Protein AF-A0A9X0H126-F1 (afdb_monomer)

Solvent-accessible surface area (backbone atoms only — not comparable to full-atom values): 8960 Å² total; per-residue (Å²): 109,76,88,45,23,25,67,68,10,34,15,22,90,50,96,76,46,83,38,75,34,50,39,89,61,21,57,80,23,49,16,19,22,57,44,30,90,48,35,43,34,59,52,50,42,47,28,88,45,62,67,71,58,38,44,61,82,56,64,38,78,82,46,25,33,40,36,25,35,80,85,74,32,31,21,33,39,31,36,40,34,73,69,41,53,63,45,94,88,38,63,63,65,65,46,53,51,51,50,44,46,49,53,40,49,31,65,61,48,66,26,48,78,86,53,78,55,54,82,45,42,75,31,76,79,20,86,80,42,46,59,49,76,74,51,85,70,66,42,50,71,69,59,60,42,72,63,47,77,58,94,66,72,78,77,87,84,74,86,132

Sequence (160 aa):
LLLEAPYLARCSDDKTATRVRPREYALRYPYMQVNRPGMVSWLVFDLDHANALAWDDAGLPAPNLMVRNRKSGHSQLFYAVPSVCTTENARAKPIQYMKAIYAAFAARLDADVDYHGGPVAKTPGHPWWETTEFHSHVYELGELASAVELTVKPWATGPK

Radius of gyration: 15.78 Å; Cα contacts (8 Å, |Δi|>4): 311; chains: 1; bounding box: 52×30×36 Å

InterPro domains:
  IPR004322 Plasmid replicase, bacterial [PF03090] (18-146)

Mean predicted aligned error: 5.28 Å

Secondary structure (DSSP, 8-state):
-TTTS-SEEEEESSTT--EEEEHHHHTTSSEE--S-TTEEEEEEEEE-SS-TTHHHHTTPPPPSEEEEETTT--EEEEEEEEEEE-STTS-HHHHHHHHHHHHHHHHHHT--SS-SS-S-EE-TT-TTEEEEE-------HHHHHHTS--SSPP------

Organism: NCBI:txid264455

Foldseek 3Di:
DLVFAAQFKQADLDQPSPDTHGSVVRLQHQKIARHDVQKDFKLKFKAQALCQVLCVVLVAPAAQKWKAQPPRNIIMGIAGADIAGRDPPGDPQSVVLLVQLSVQVCVSSVTDPVPPVGSIDGRAPHPSIDMDGDDDDHDYSVRSPVSGDGPDDNPDDDDD

pLDDT: mean 89.41, std 11.16, range [39.84, 97.88]

Structure (mmCIF, N/CA/C/O backbone):
data_AF-A0A9X0H126-F1
#
_entry.id   AF-A0A9X0H126-F1
#
loop_
_atom_site.group_PDB
_atom_site.id
_atom_site.type_symbol
_atom_site.label_atom_id
_atom_site.label_alt_id
_atom_site.label_comp_id
_atom_site.label_asym_id
_atom_site.label_entity_id
_atom_site.label_seq_id
_atom_site.pdbx_PDB_ins_code
_atom_site.Cartn_x
_atom_site.Cartn_y
_atom_site.Cartn_z
_atom_site.occupancy
_atom_site.B_iso_or_equiv
_atom_site.auth_seq_id
_atom_site.auth_comp_id
_atom_site.auth_asym_id
_atom_site.auth_atom_id
_atom_site.pdbx_PDB_model_num
ATOM 1 N N . LEU A 1 1 ? -1.345 9.567 -2.962 1.00 77.38 1 LEU A N 1
ATOM 2 C CA . LEU A 1 1 ? -0.125 9.103 -2.255 1.00 77.38 1 LEU A CA 1
ATOM 3 C C . LEU A 1 1 ? 0.513 10.181 -1.365 1.00 77.38 1 LEU A C 1
ATOM 5 O O . LEU A 1 1 ? 0.493 10.023 -0.155 1.00 77.38 1 LEU A O 1
ATOM 9 N N . LEU A 1 2 ? 1.061 11.273 -1.921 1.00 80.81 2 LEU A N 1
ATOM 10 C CA . LEU A 1 2 ? 1.902 12.238 -1.179 1.00 80.81 2 LEU A CA 1
ATOM 11 C C . LEU A 1 2 ? 1.262 12.890 0.056 1.00 80.81 2 LEU A C 1
ATOM 13 O O . LEU A 1 2 ? 1.958 13.166 1.031 1.00 80.81 2 LEU A O 1
ATOM 17 N N . LEU A 1 3 ? -0.048 13.139 0.020 1.00 84.50 3 LEU A N 1
ATOM 18 C CA . LEU A 1 3 ? -0.777 13.731 1.148 1.00 84.50 3 LEU A CA 1
ATOM 19 C C . LEU A 1 3 ? -0.785 12.820 2.385 1.00 84.50 3 LEU A C 1
ATOM 21 O O . LEU A 1 3 ? -0.793 13.315 3.509 1.00 84.50 3 LEU A O 1
ATOM 25 N N . GLU A 1 4 ? -0.717 11.508 2.163 1.00 90.12 4 GLU A N 1
ATOM 26 C CA . GLU A 1 4 ? -0.780 10.479 3.202 1.00 90.12 4 GLU A CA 1
ATOM 27 C C . GLU A 1 4 ? 0.597 9.983 3.650 1.00 90.12 4 GLU A C 1
ATOM 29 O O . GLU A 1 4 ? 0.711 9.343 4.696 1.00 90.12 4 GLU A O 1
ATOM 34 N N . ALA A 1 5 ? 1.649 10.318 2.899 1.00 90.25 5 ALA A N 1
ATOM 35 C CA . ALA A 1 5 ? 3.022 10.077 3.311 1.00 90.25 5 ALA A CA 1
ATOM 36 C C . ALA A 1 5 ? 3.435 11.068 4.422 1.00 90.25 5 ALA A C 1
ATOM 38 O O . ALA A 1 5 ? 3.008 12.231 4.410 1.00 90.25 5 ALA A O 1
ATOM 39 N N . PRO A 1 6 ? 4.291 10.658 5.377 1.00 90.94 6 PRO A N 1
ATOM 40 C CA . PRO A 1 6 ? 4.819 11.564 6.395 1.00 90.94 6 PRO A CA 1
ATOM 41 C C . PRO A 1 6 ? 5.565 12.742 5.762 1.00 90.94 6 PRO A C 1
ATOM 43 O O . PRO A 1 6 ? 6.227 12.564 4.745 1.00 90.94 6 PRO A O 1
ATOM 46 N N . TYR A 1 7 ? 5.545 13.924 6.394 1.00 92.19 7 TYR A N 1
ATOM 47 C CA . TYR A 1 7 ? 6.363 15.055 5.929 1.00 92.19 7 TYR A CA 1
ATOM 48 C C . TYR A 1 7 ? 7.844 14.668 5.837 1.00 92.19 7 TYR A C 1
ATOM 50 O O . TYR A 1 7 ? 8.463 14.900 4.807 1.00 92.19 7 TYR A O 1
ATOM 58 N N . LEU A 1 8 ? 8.373 14.002 6.872 1.00 93.50 8 LEU A N 1
ATOM 59 C CA . LEU A 1 8 ? 9.671 13.326 6.861 1.00 93.50 8 LEU A CA 1
ATOM 60 C C . LEU A 1 8 ? 9.456 11.815 6.717 1.00 93.50 8 LEU A C 1
ATOM 62 O O . LEU A 1 8 ? 9.259 11.111 7.707 1.00 93.50 8 LEU A O 1
ATOM 66 N N . ALA A 1 9 ? 9.459 11.327 5.480 1.00 92.94 9 ALA A N 1
ATOM 67 C CA . ALA A 1 9 ? 9.230 9.925 5.163 1.00 92.94 9 ALA A CA 1
ATOM 68 C C . ALA A 1 9 ? 10.529 9.116 5.253 1.00 92.94 9 ALA A C 1
ATOM 70 O O . ALA A 1 9 ? 11.603 9.580 4.850 1.00 92.94 9 ALA A O 1
ATOM 71 N N . ARG A 1 10 ? 10.425 7.878 5.749 1.00 93.50 10 ARG A N 1
ATOM 72 C CA . ARG A 1 10 ? 11.495 6.892 5.572 1.00 93.50 10 ARG A CA 1
ATOM 73 C C . ARG A 1 10 ? 11.592 6.491 4.102 1.00 93.50 10 ARG A C 1
ATOM 75 O O . ARG A 1 10 ? 10.570 6.387 3.428 1.00 93.50 10 ARG A O 1
ATOM 82 N N . CYS A 1 11 ? 12.800 6.264 3.608 1.00 93.50 11 CYS A N 1
ATOM 83 C CA . CYS A 1 11 ? 13.058 5.847 2.234 1.00 93.50 11 CYS A CA 1
ATOM 84 C C . CYS A 1 11 ? 14.406 5.130 2.100 1.00 93.50 11 CYS A C 1
ATOM 86 O O . CYS A 1 11 ? 15.298 5.316 2.932 1.00 93.50 11 CYS A O 1
ATOM 88 N N . SER A 1 12 ? 14.572 4.337 1.047 1.00 92.44 12 SER A N 1
ATOM 89 C CA . SER A 1 12 ? 15.806 3.591 0.782 1.00 92.44 12 SER A CA 1
ATOM 90 C C . SER A 1 12 ? 15.866 3.057 -0.649 1.00 92.44 12 SER A C 1
ATOM 92 O O . SER A 1 12 ? 14.848 2.941 -1.331 1.00 92.44 12 SER A O 1
ATOM 94 N N . ASP A 1 13 ? 17.080 2.722 -1.090 1.00 90.50 13 ASP A N 1
ATOM 95 C CA . ASP A 1 13 ? 17.333 2.050 -2.373 1.00 90.50 13 ASP A CA 1
ATOM 96 C C . ASP A 1 13 ? 16.931 0.558 -2.346 1.00 90.50 13 ASP A C 1
ATOM 98 O O . ASP A 1 13 ? 16.738 -0.070 -3.384 1.00 90.50 13 ASP A O 1
ATOM 102 N N . ASP A 1 14 ? 16.743 0.005 -1.149 1.00 84.75 14 ASP A N 1
ATOM 103 C CA . ASP A 1 14 ? 16.321 -1.367 -0.867 1.00 84.75 14 ASP A CA 1
ATOM 104 C C . ASP A 1 14 ? 15.169 -1.392 0.165 1.00 84.75 14 ASP A C 1
ATOM 106 O O . ASP A 1 14 ? 14.607 -0.351 0.509 1.00 84.75 14 ASP A O 1
ATOM 110 N N . LYS A 1 15 ? 14.809 -2.569 0.693 1.00 76.81 15 LYS A N 1
ATOM 111 C CA . LYS A 1 15 ? 13.725 -2.722 1.685 1.00 76.81 15 LYS A CA 1
ATOM 112 C C . LYS A 1 15 ? 14.105 -2.269 3.120 1.00 76.81 15 LYS A C 1
ATOM 114 O O . LYS A 1 15 ? 13.306 -2.455 4.032 1.00 76.81 15 LYS A O 1
ATOM 119 N N . THR A 1 16 ? 15.288 -1.684 3.363 1.00 78.94 16 THR A N 1
ATOM 120 C CA . THR A 1 16 ? 15.818 -1.446 4.730 1.00 78.94 16 THR A CA 1
ATOM 121 C C . THR A 1 16 ? 15.352 -0.156 5.414 1.00 78.94 16 THR A C 1
ATOM 123 O O . THR A 1 16 ? 15.554 0.000 6.616 1.00 78.94 16 THR A O 1
ATOM 126 N N . ALA A 1 17 ? 14.726 0.777 4.689 1.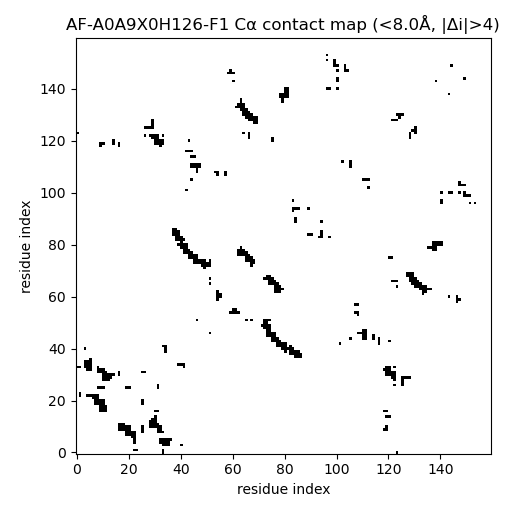00 79.56 17 ALA A N 1
ATOM 127 C CA . ALA A 1 17 ? 14.207 2.045 5.219 1.00 79.56 17 ALA A CA 1
ATOM 128 C C . ALA A 1 17 ? 15.253 2.927 5.946 1.00 79.56 17 ALA A C 1
ATOM 130 O O . ALA A 1 17 ? 14.923 3.652 6.886 1.00 79.56 17 ALA A O 1
ATOM 131 N N . THR A 1 18 ? 16.518 2.879 5.519 1.00 86.62 18 THR A N 1
ATOM 132 C CA . THR A 1 18 ? 17.675 3.474 6.222 1.00 86.62 18 THR A CA 1
ATOM 133 C C . THR A 1 18 ? 17.767 5.001 6.198 1.00 86.62 18 THR A C 1
ATOM 135 O O . THR A 1 18 ? 18.550 5.572 6.960 1.00 86.62 18 THR A O 1
ATOM 138 N N . ARG A 1 19 ? 17.007 5.704 5.349 1.00 91.56 19 ARG A N 1
ATOM 139 C CA . ARG A 1 19 ? 17.065 7.173 5.231 1.00 91.56 19 ARG A CA 1
ATOM 140 C C . ARG A 1 19 ? 15.745 7.804 5.649 1.00 91.56 19 ARG A C 1
ATOM 142 O O . ARG A 1 19 ? 14.686 7.229 5.446 1.00 91.56 19 ARG A O 1
ATOM 149 N N . VAL A 1 20 ? 15.809 9.028 6.169 1.00 93.88 20 VAL A N 1
ATOM 150 C CA . VAL A 1 20 ? 14.641 9.890 6.419 1.00 93.88 20 VAL A CA 1
ATOM 151 C C . VAL A 1 20 ? 14.814 11.177 5.624 1.00 93.88 20 VAL A C 1
ATOM 153 O O . VAL A 1 20 ? 15.858 11.830 5.728 1.00 93.88 20 VAL A O 1
ATOM 156 N N . ARG A 1 21 ? 13.835 11.535 4.793 1.00 94.88 21 ARG A N 1
ATOM 157 C CA . ARG A 1 21 ? 13.881 12.708 3.906 1.00 94.88 21 ARG A CA 1
ATOM 158 C C . ARG A 1 21 ? 12.509 13.378 3.827 1.00 94.88 21 ARG A C 1
ATOM 160 O O . ARG A 1 21 ? 11.507 12.702 4.055 1.00 94.88 21 ARG A O 1
ATOM 167 N N . PRO A 1 22 ? 12.430 14.674 3.473 1.00 95.12 22 PRO A N 1
ATOM 168 C CA . PRO A 1 22 ? 11.146 15.267 3.133 1.00 95.12 22 PRO A CA 1
ATOM 169 C C . PRO A 1 22 ? 10.482 14.462 2.008 1.00 95.12 22 PRO A C 1
ATOM 171 O O . PRO A 1 22 ? 11.184 13.998 1.103 1.00 95.12 22 PRO A O 1
ATOM 174 N N . ARG A 1 23 ? 9.166 14.245 2.069 1.00 92.94 23 ARG A N 1
ATOM 175 C CA . ARG A 1 23 ? 8.442 13.346 1.145 1.00 92.94 23 ARG A CA 1
ATOM 176 C C . ARG A 1 23 ? 8.671 13.662 -0.333 1.00 92.94 23 ARG A C 1
ATOM 178 O O . ARG A 1 23 ? 8.747 12.746 -1.145 1.00 92.94 23 ARG A O 1
ATOM 185 N N . GLU A 1 24 ? 8.867 14.932 -0.672 1.00 92.81 24 GLU A N 1
ATOM 186 C CA . GLU A 1 24 ? 9.155 15.411 -2.027 1.00 92.81 24 GLU A CA 1
ATOM 187 C C . GLU A 1 24 ? 10.511 14.890 -2.548 1.00 92.81 24 GLU A C 1
ATOM 189 O O . GLU A 1 24 ? 10.702 14.712 -3.749 1.00 92.81 24 GLU A O 1
ATOM 194 N N . TYR A 1 25 ? 11.449 14.596 -1.643 1.00 93.94 25 TYR A N 1
ATOM 195 C CA . TYR A 1 25 ? 12.723 13.940 -1.948 1.00 93.94 25 TYR A CA 1
ATOM 196 C C . TYR A 1 25 ? 12.653 12.421 -1.786 1.00 93.94 25 TYR A C 1
ATOM 198 O O . TYR A 1 25 ? 13.336 11.709 -2.519 1.00 93.94 25 TYR A O 1
ATOM 206 N N . ALA A 1 26 ? 11.843 11.918 -0.850 1.00 93.56 26 ALA A N 1
ATOM 207 C CA . ALA A 1 26 ? 11.663 10.484 -0.624 1.00 93.56 26 ALA A CA 1
ATOM 208 C C . ALA A 1 26 ? 11.129 9.759 -1.873 1.00 93.56 26 ALA A C 1
ATOM 210 O O . ALA A 1 26 ? 11.537 8.633 -2.132 1.00 93.56 26 ALA A O 1
ATOM 211 N N . LEU A 1 27 ? 10.315 10.433 -2.698 1.00 93.25 27 LEU A N 1
ATOM 212 C CA . LEU A 1 27 ? 9.836 9.915 -3.990 1.00 93.25 27 LEU A CA 1
ATOM 213 C C . LEU A 1 27 ? 10.946 9.517 -4.975 1.00 93.25 27 LEU A C 1
ATOM 215 O O . LEU A 1 27 ? 10.689 8.778 -5.919 1.00 93.25 27 LEU A O 1
ATOM 219 N N . ARG A 1 28 ? 12.170 10.024 -4.790 1.00 94.00 28 ARG A N 1
ATOM 220 C CA . ARG A 1 28 ? 13.323 9.703 -5.647 1.00 94.00 28 ARG A CA 1
ATOM 221 C C . ARG A 1 28 ? 13.969 8.362 -5.306 1.00 94.00 28 ARG A C 1
ATOM 223 O O . ARG A 1 28 ? 14.937 7.990 -5.957 1.00 94.00 28 ARG A O 1
ATOM 230 N N . TYR A 1 29 ? 13.479 7.688 -4.270 1.00 95.31 29 TYR A N 1
ATOM 231 C CA . TYR A 1 29 ? 13.945 6.374 -3.859 1.00 95.31 29 TYR A CA 1
ATOM 232 C C . TYR A 1 29 ? 12.919 5.311 -4.254 1.00 95.31 29 TYR A C 1
ATOM 234 O O . TYR A 1 29 ? 11.712 5.571 -4.200 1.00 95.31 29 TYR A O 1
ATOM 242 N N . PRO A 1 30 ? 13.366 4.097 -4.608 1.00 94.44 30 PRO A N 1
ATOM 243 C CA . PRO A 1 30 ? 12.475 3.010 -4.992 1.00 94.44 30 PRO A CA 1
ATOM 244 C C . PRO A 1 30 ? 11.593 2.531 -3.835 1.00 94.44 30 PRO A C 1
ATOM 246 O O . PRO A 1 30 ? 10.501 2.038 -4.094 1.00 94.44 30 PRO A O 1
ATOM 249 N N . TYR A 1 31 ? 12.001 2.692 -2.578 1.00 94.31 31 TYR A N 1
ATOM 250 C CA . TYR A 1 31 ? 11.155 2.364 -1.433 1.00 94.31 31 TYR A CA 1
ATOM 251 C C . TYR A 1 31 ? 10.929 3.591 -0.556 1.00 94.31 31 TYR A C 1
ATOM 253 O O . TYR A 1 31 ? 11.880 4.304 -0.224 1.00 94.31 31 TYR A O 1
ATOM 261 N N . MET A 1 32 ? 9.680 3.822 -0.148 1.00 94.25 32 MET A N 1
ATOM 262 C CA . MET A 1 32 ? 9.309 4.919 0.743 1.00 94.25 32 MET A CA 1
ATOM 263 C C . MET A 1 32 ? 8.173 4.554 1.698 1.00 94.25 32 MET A C 1
ATOM 265 O O . MET A 1 32 ? 7.355 3.676 1.435 1.00 94.25 32 MET A O 1
ATOM 269 N N . GLN A 1 33 ? 8.090 5.279 2.805 1.00 93.75 33 GLN A N 1
ATOM 270 C CA . GLN A 1 33 ? 6.978 5.204 3.734 1.00 93.75 33 GLN A CA 1
ATOM 271 C C . GLN A 1 33 ? 5.759 5.931 3.156 1.00 93.75 33 GLN A C 1
ATOM 273 O O . GLN A 1 33 ? 5.812 7.133 2.894 1.00 93.75 33 GLN A O 1
ATOM 278 N N . VAL A 1 34 ? 4.655 5.203 2.990 1.00 93.38 34 VAL A N 1
ATOM 279 C CA . VAL A 1 34 ? 3.431 5.709 2.337 1.00 93.38 34 VAL A CA 1
ATOM 280 C C . VAL A 1 34 ? 2.328 6.115 3.313 1.00 93.38 34 VAL A C 1
ATOM 282 O O . VAL A 1 34 ? 1.448 6.884 2.940 1.00 93.38 34 VAL A O 1
ATOM 285 N N . ASN A 1 35 ? 2.401 5.635 4.556 1.00 93.94 35 ASN A N 1
ATOM 286 C CA . ASN A 1 35 ? 1.467 5.942 5.636 1.00 93.94 35 ASN A CA 1
ATOM 287 C C . ASN A 1 35 ? 2.148 6.792 6.720 1.00 93.94 35 ASN A C 1
ATOM 289 O O . ASN A 1 35 ? 3.282 6.514 7.132 1.00 93.94 35 ASN A O 1
ATOM 293 N N . ARG A 1 36 ? 1.448 7.822 7.207 1.00 92.25 36 ARG A N 1
ATOM 294 C CA . ARG A 1 36 ? 1.861 8.648 8.355 1.00 92.25 36 ARG A CA 1
ATOM 295 C C . ARG A 1 36 ? 2.062 7.791 9.621 1.00 92.25 36 ARG A C 1
ATOM 297 O O . ARG A 1 36 ? 1.353 6.808 9.814 1.00 92.25 36 ARG A O 1
ATOM 304 N N . PRO A 1 37 ? 2.984 8.153 10.533 1.00 90.38 37 PRO A N 1
ATOM 305 C CA . PRO A 1 37 ? 3.115 7.446 11.805 1.00 90.38 37 PRO A CA 1
ATOM 306 C C . PRO A 1 37 ? 1.799 7.486 12.592 1.00 90.38 37 PRO A C 1
ATOM 308 O O . PRO A 1 37 ? 1.215 8.554 12.767 1.00 90.38 37 PRO A O 1
ATOM 311 N N . GLY A 1 38 ? 1.334 6.324 13.057 1.00 91.38 38 GLY A N 1
ATOM 312 C CA . GLY A 1 38 ? 0.086 6.214 13.818 1.00 91.38 38 GLY A CA 1
ATOM 313 C C . GLY A 1 38 ? -1.193 6.390 12.993 1.00 91.38 38 GLY A C 1
ATOM 314 O O . GLY A 1 38 ? -2.253 6.576 13.586 1.00 91.38 38 GLY A O 1
ATOM 315 N N . MET A 1 39 ? -1.112 6.361 11.661 1.00 93.50 39 MET A N 1
ATOM 316 C CA . MET A 1 39 ? -2.255 6.477 10.755 1.00 93.50 39 MET A CA 1
ATOM 317 C C . MET A 1 39 ? -2.102 5.500 9.589 1.00 93.50 39 MET A C 1
ATOM 319 O O . MET A 1 39 ? -1.013 5.358 9.039 1.00 93.50 39 MET A O 1
ATOM 323 N N . VAL A 1 40 ? -3.192 4.866 9.171 1.00 94.81 40 VAL A N 1
ATOM 324 C CA . VAL A 1 40 ? -3.225 4.008 7.981 1.00 94.81 40 VAL A CA 1
ATOM 325 C C . VAL A 1 40 ? -4.261 4.553 7.010 1.00 94.81 40 VAL A C 1
ATOM 327 O O . VAL A 1 40 ? -5.452 4.531 7.307 1.00 94.81 40 VAL A O 1
ATOM 330 N N . SER A 1 41 ? -3.792 5.025 5.858 1.00 95.44 41 SER A N 1
ATOM 331 C CA . SER A 1 41 ? -4.629 5.530 4.758 1.00 95.44 41 SER A CA 1
ATOM 332 C C . SER A 1 41 ? -4.477 4.696 3.487 1.00 95.44 41 SER A C 1
ATOM 334 O O . SER A 1 41 ? -5.284 4.802 2.569 1.00 95.44 41 SER A O 1
ATOM 336 N N . TRP A 1 42 ? -3.437 3.863 3.437 1.00 96.06 42 TRP A N 1
ATOM 337 C CA . TRP A 1 42 ? -3.178 2.887 2.388 1.00 96.06 42 TRP A CA 1
ATOM 338 C C . TRP A 1 42 ? -3.094 1.494 2.998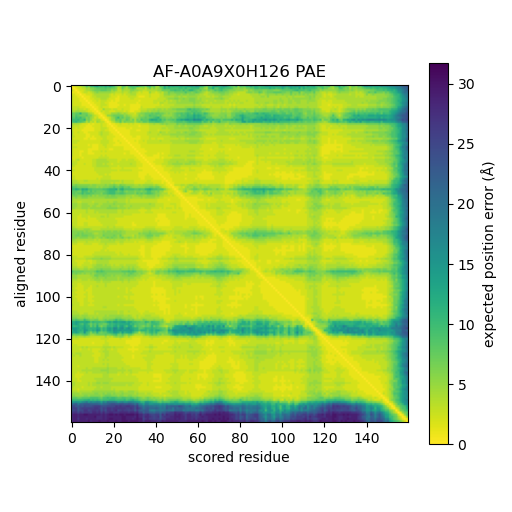 1.00 96.06 42 TRP A C 1
ATOM 340 O O . TRP A 1 42 ? -2.220 1.240 3.832 1.00 96.06 42 TRP A O 1
ATOM 350 N N . LEU A 1 43 ? -3.962 0.590 2.553 1.00 95.44 43 LEU A N 1
ATOM 351 C CA . LEU A 1 43 ? -3.762 -0.845 2.717 1.00 95.44 43 LEU A CA 1
ATOM 352 C C . LEU A 1 43 ? -2.892 -1.315 1.550 1.00 95.44 43 LEU A C 1
ATOM 354 O O . LEU A 1 43 ? -3.270 -1.139 0.391 1.00 95.44 43 LEU A O 1
ATOM 358 N N . VAL A 1 44 ? -1.707 -1.841 1.858 1.00 95.50 44 VAL A N 1
ATOM 359 C CA . VAL A 1 44 ? -0.722 -2.263 0.855 1.00 95.50 44 VAL A CA 1
ATOM 360 C C . VAL A 1 44 ? -0.527 -3.765 0.961 1.00 95.50 44 VAL A C 1
ATOM 362 O O . VAL A 1 44 ? -0.192 -4.243 2.037 1.00 95.50 44 VAL A O 1
ATOM 365 N N . PHE A 1 45 ? -0.696 -4.483 -0.144 1.00 94.88 45 PHE A N 1
ATOM 366 C CA . PHE A 1 45 ? -0.540 -5.937 -0.215 1.00 94.88 45 PHE A CA 1
ATOM 367 C C . PHE A 1 45 ? 0.640 -6.273 -1.131 1.00 94.88 45 PHE A C 1
ATOM 369 O O . PHE A 1 45 ? 0.605 -5.878 -2.296 1.00 94.88 45 PHE A O 1
ATOM 376 N N . ASP A 1 46 ? 1.682 -6.948 -0.628 1.00 92.75 46 ASP A N 1
ATOM 377 C CA . ASP A 1 46 ? 2.816 -7.422 -1.445 1.00 92.75 46 ASP A CA 1
ATOM 378 C C . ASP A 1 46 ? 2.490 -8.813 -1.993 1.00 92.75 46 ASP A C 1
ATOM 380 O O . ASP A 1 46 ? 2.250 -9.754 -1.241 1.00 92.75 46 ASP A O 1
ATOM 384 N N . LEU A 1 47 ? 2.431 -8.911 -3.317 1.00 93.12 47 LEU A N 1
ATOM 385 C CA . LEU A 1 47 ? 2.176 -10.137 -4.057 1.00 93.12 47 LEU A CA 1
ATOM 386 C C . LEU A 1 47 ? 3.512 -10.681 -4.550 1.00 93.12 47 LEU A C 1
ATOM 388 O O . LEU A 1 47 ? 4.122 -10.117 -5.471 1.00 93.12 47 LEU A O 1
ATOM 392 N N . ASP A 1 48 ? 3.945 -11.791 -3.957 1.00 87.94 48 ASP A N 1
ATOM 393 C CA . ASP A 1 48 ? 5.204 -12.470 -4.284 1.00 87.94 48 ASP A CA 1
ATOM 394 C C . ASP A 1 48 ? 5.075 -13.493 -5.424 1.00 87.94 48 ASP A C 1
ATOM 396 O O . ASP A 1 48 ? 5.918 -14.368 -5.616 1.00 87.94 48 ASP A O 1
ATOM 400 N N . HIS A 1 49 ? 4.039 -13.336 -6.245 1.00 87.62 49 HIS A N 1
ATOM 401 C CA . HIS A 1 49 ? 3.811 -14.102 -7.462 1.00 87.62 49 HIS A CA 1
ATOM 402 C C . HIS A 1 49 ? 3.666 -13.185 -8.685 1.00 87.62 49 HIS A C 1
ATOM 404 O O . HIS A 1 49 ? 3.386 -11.989 -8.584 1.00 87.62 49 HIS A O 1
ATOM 410 N N . ALA A 1 50 ? 3.824 -13.753 -9.883 1.00 83.06 50 ALA A N 1
ATOM 411 C CA . ALA A 1 50 ? 3.790 -12.991 -11.134 1.00 83.06 50 ALA A CA 1
ATOM 412 C C . ALA A 1 50 ? 2.386 -12.493 -11.536 1.00 83.06 50 ALA A C 1
ATOM 414 O O . ALA A 1 50 ? 2.278 -11.618 -12.399 1.00 83.06 50 ALA A O 1
ATOM 415 N N . ASN A 1 51 ? 1.319 -13.037 -10.935 1.00 88.19 51 ASN A N 1
ATOM 416 C CA . ASN A 1 51 ? -0.046 -12.605 -11.217 1.00 88.19 51 ASN A CA 1
ATOM 417 C C . ASN A 1 51 ? -0.358 -11.251 -10.557 1.00 88.19 51 ASN A C 1
ATOM 419 O O . ASN A 1 51 ? -0.827 -11.183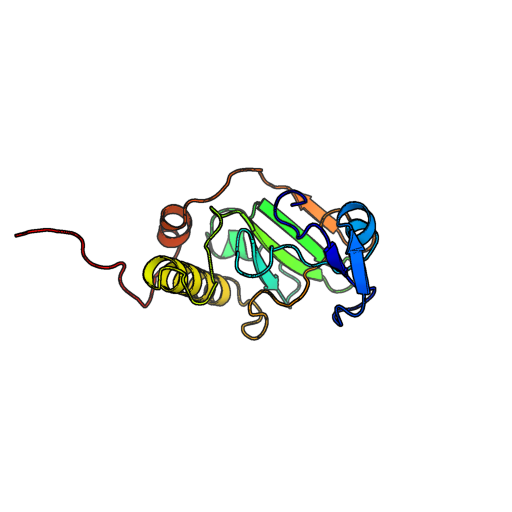 -9.427 1.00 88.19 51 ASN A O 1
ATOM 423 N N . ALA A 1 52 ? -0.096 -10.160 -11.269 1.00 84.62 52 ALA A N 1
ATOM 424 C CA . ALA A 1 52 ? -0.360 -8.813 -10.768 1.00 84.62 52 ALA A CA 1
ATOM 425 C C . ALA A 1 52 ? -1.862 -8.437 -10.770 1.00 84.62 52 ALA A C 1
ATOM 427 O O . ALA A 1 52 ? -2.250 -7.453 -10.143 1.00 84.62 52 ALA A O 1
ATOM 428 N N . LEU A 1 53 ? -2.706 -9.226 -11.446 1.00 90.44 53 LEU A N 1
ATOM 429 C CA . LEU A 1 53 ? -4.158 -9.040 -11.524 1.00 90.44 53 LEU A CA 1
ATOM 430 C C . LEU A 1 53 ? -4.926 -10.013 -10.620 1.00 90.44 53 LEU A C 1
ATOM 432 O O . LEU A 1 53 ? -6.128 -10.173 -10.782 1.00 90.44 53 LEU A O 1
ATOM 436 N N . ALA A 1 54 ? -4.262 -10.607 -9.622 1.00 92.38 54 ALA A N 1
ATOM 437 C CA . ALA A 1 54 ? -4.887 -11.547 -8.689 1.00 92.38 54 ALA A CA 1
ATOM 438 C C . ALA A 1 54 ? -6.134 -10.988 -7.975 1.00 92.38 54 ALA A C 1
ATOM 440 O O . ALA A 1 54 ? -6.980 -11.755 -7.529 1.00 92.38 54 ALA A O 1
ATOM 441 N N . TRP A 1 55 ? -6.276 -9.661 -7.882 1.00 95.25 55 TRP A N 1
ATOM 442 C CA . TRP A 1 55 ? -7.488 -9.026 -7.363 1.00 95.25 55 TRP A CA 1
ATOM 443 C C . TRP A 1 55 ? -8.715 -9.272 -8.255 1.00 95.25 55 TRP A C 1
ATOM 445 O O . TRP A 1 55 ? -9.794 -9.509 -7.721 1.00 95.25 55 TRP A O 1
ATOM 455 N N . ASP A 1 56 ? -8.549 -9.264 -9.580 1.00 95.31 56 ASP A N 1
ATOM 456 C CA . ASP A 1 56 ? -9.629 -9.453 -10.556 1.00 95.31 56 ASP A CA 1
ATOM 457 C C . ASP A 1 56 ? -10.069 -10.921 -10.577 1.00 95.31 56 ASP A C 1
ATOM 459 O O . ASP A 1 56 ? -11.251 -11.227 -10.428 1.00 95.31 56 ASP A O 1
ATOM 463 N N . ASP A 1 57 ? -9.098 -11.842 -10.598 1.00 92.94 57 ASP A N 1
ATOM 464 C CA . ASP A 1 57 ? -9.345 -13.287 -10.483 1.00 92.94 57 ASP A CA 1
ATOM 465 C C . ASP A 1 57 ? -10.047 -13.648 -9.164 1.00 92.94 57 ASP A C 1
ATOM 467 O O . ASP A 1 57 ? -10.900 -14.537 -9.110 1.00 92.94 57 ASP A O 1
ATOM 471 N N . ALA A 1 58 ? -9.704 -12.940 -8.084 1.00 92.94 58 ALA A N 1
ATOM 472 C CA . ALA A 1 58 ? -10.341 -13.096 -6.787 1.00 92.94 58 ALA A CA 1
ATOM 473 C C . ALA A 1 58 ? -11.698 -12.378 -6.690 1.00 92.94 58 ALA A C 1
ATOM 475 O O . ALA A 1 58 ? -12.340 -12.497 -5.649 1.00 92.94 58 ALA A O 1
ATOM 476 N N . GLY A 1 59 ? -12.155 -11.643 -7.708 1.00 94.38 59 GLY A N 1
ATOM 477 C CA . GLY A 1 59 ? -13.400 -10.867 -7.667 1.00 94.38 59 GLY A CA 1
ATOM 478 C C . GLY A 1 59 ? -13.403 -9.761 -6.605 1.00 94.38 59 GLY A C 1
ATOM 479 O O . GLY A 1 59 ? -14.458 -9.414 -6.073 1.00 94.38 59 GLY A O 1
ATOM 480 N N . LEU A 1 60 ? -12.224 -9.255 -6.239 1.00 96.62 60 LEU A N 1
ATOM 481 C CA . LEU A 1 60 ? -12.063 -8.124 -5.332 1.00 96.62 60 LEU A CA 1
ATOM 482 C C . LEU A 1 60 ? -12.257 -6.806 -6.097 1.00 96.62 60 LEU A C 1
ATOM 484 O O . LEU A 1 60 ? -12.048 -6.759 -7.311 1.00 96.62 60 LEU A O 1
ATOM 488 N N . PRO A 1 61 ? -12.642 -5.713 -5.413 1.00 97.06 61 PRO A N 1
ATOM 489 C CA . PRO A 1 61 ? -12.657 -4.396 -6.036 1.00 97.06 61 PRO A CA 1
ATOM 490 C C . PRO A 1 61 ? -11.271 -4.051 -6.587 1.00 97.06 61 PRO A C 1
ATOM 492 O O . PRO A 1 61 ? -10.257 -4.466 -6.028 1.00 97.06 61 PRO A O 1
ATOM 495 N N . ALA A 1 62 ? -11.220 -3.268 -7.664 1.00 97.38 62 ALA A N 1
ATOM 496 C CA . ALA A 1 62 ? -9.947 -2.839 -8.230 1.00 97.38 62 ALA A CA 1
ATOM 497 C C . ALA A 1 62 ? -9.127 -2.040 -7.193 1.00 97.38 62 ALA A C 1
ATOM 499 O O . ALA A 1 62 ? -9.692 -1.220 -6.460 1.00 97.38 62 ALA A O 1
ATOM 500 N N . PRO A 1 63 ? -7.799 -2.237 -7.113 1.00 97.50 63 PRO A N 1
ATOM 501 C CA . PRO A 1 63 ? -6.938 -1.397 -6.293 1.00 97.50 63 PRO A CA 1
ATOM 502 C C . PRO A 1 63 ? -6.852 0.002 -6.899 1.00 97.50 63 PRO A C 1
ATOM 504 O O . PRO A 1 63 ? -7.004 0.183 -8.101 1.00 97.50 63 PRO A O 1
ATOM 507 N N . ASN A 1 64 ? -6.483 0.999 -6.102 1.00 97.88 64 ASN A N 1
ATOM 508 C CA . ASN A 1 64 ? -6.170 2.322 -6.636 1.00 97.88 64 ASN A CA 1
ATOM 509 C C . ASN A 1 64 ? -4.917 2.286 -7.509 1.00 97.88 64 ASN A C 1
ATOM 511 O O . ASN A 1 64 ? -4.897 2.849 -8.604 1.00 97.88 64 ASN A O 1
ATOM 515 N N . LEU A 1 65 ? -3.864 1.637 -7.000 1.00 97.25 65 LEU A N 1
ATOM 516 C CA . LEU A 1 65 ? -2.567 1.540 -7.661 1.00 97.25 65 LEU A CA 1
ATOM 517 C C . LEU A 1 65 ? -2.052 0.104 -7.614 1.00 97.25 65 LEU A C 1
ATOM 519 O O . LEU A 1 65 ? -2.167 -0.583 -6.600 1.00 97.25 65 LEU A O 1
ATOM 523 N N . MET A 1 66 ? -1.379 -0.296 -8.684 1.00 96.56 66 MET A N 1
ATOM 524 C CA . MET A 1 66 ? -0.548 -1.492 -8.743 1.00 96.56 66 MET A CA 1
ATOM 525 C C . MET A 1 66 ? 0.883 -1.074 -9.066 1.00 96.56 66 MET A C 1
ATOM 527 O O . MET A 1 66 ? 1.130 -0.422 -10.080 1.00 96.56 66 MET A O 1
ATOM 531 N N . VAL A 1 67 ? 1.833 -1.452 -8.212 1.00 96.00 67 VAL A N 1
ATOM 532 C CA . VAL A 1 67 ? 3.260 -1.144 -8.373 1.00 96.00 67 VAL A CA 1
ATOM 533 C C . VAL A 1 67 ? 4.042 -2.437 -8.556 1.00 96.00 67 VAL A C 1
ATOM 535 O O . VAL A 1 67 ? 4.317 -3.166 -7.603 1.00 96.00 67 VAL A O 1
ATOM 538 N N . ARG A 1 68 ? 4.402 -2.736 -9.801 1.00 95.25 68 ARG A N 1
ATOM 539 C CA . ARG A 1 68 ? 5.022 -3.993 -10.214 1.00 95.25 68 ARG A CA 1
ATOM 540 C C . ARG A 1 68 ? 6.530 -3.856 -10.403 1.00 95.25 68 ARG A C 1
ATOM 542 O O . ARG A 1 68 ? 7.037 -2.887 -10.972 1.00 95.25 68 ARG A O 1
ATOM 549 N N . ASN A 1 69 ? 7.262 -4.874 -9.960 1.00 92.62 69 ASN A N 1
ATOM 550 C CA . ASN A 1 69 ? 8.663 -5.053 -10.303 1.00 92.62 69 ASN A CA 1
ATOM 551 C C . ASN A 1 69 ? 8.769 -5.582 -11.741 1.00 92.62 69 ASN A C 1
ATOM 553 O O . ASN A 1 69 ? 8.330 -6.693 -12.037 1.00 92.62 69 ASN A O 1
ATOM 557 N N . ARG A 1 70 ? 9.395 -4.797 -12.624 1.00 88.75 70 ARG A N 1
ATOM 558 C CA . ARG A 1 70 ? 9.566 -5.122 -14.050 1.00 88.75 70 ARG A CA 1
ATOM 559 C C . ARG A 1 70 ? 10.342 -6.421 -14.295 1.00 88.75 70 ARG A C 1
ATOM 561 O O . ARG A 1 70 ? 10.153 -7.046 -15.329 1.00 88.75 70 ARG A O 1
ATOM 568 N N . LYS A 1 71 ? 11.222 -6.813 -13.365 1.00 88.12 71 LYS A N 1
ATOM 569 C CA . LYS A 1 71 ? 12.073 -8.005 -13.491 1.00 88.12 71 LYS A CA 1
ATOM 570 C C . LYS A 1 71 ? 11.410 -9.258 -12.926 1.00 88.12 71 LYS A C 1
ATOM 572 O O . LYS A 1 71 ? 11.356 -10.261 -13.621 1.00 88.12 71 LYS A O 1
ATOM 577 N N . SER A 1 72 ? 10.930 -9.211 -11.681 1.00 88.56 72 SER A N 1
ATOM 578 C CA . SER A 1 72 ? 10.372 -1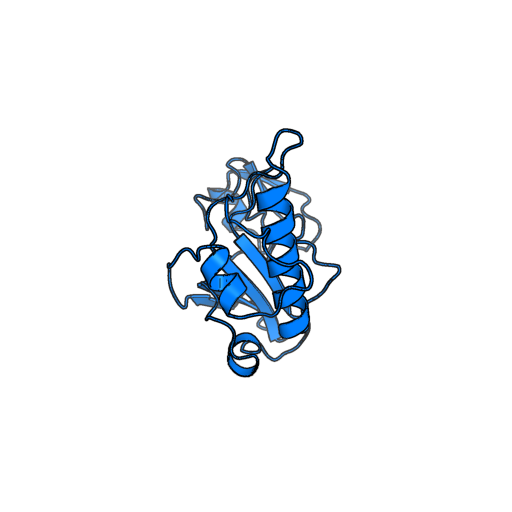0.402 -11.018 1.00 88.56 72 SER A CA 1
ATOM 579 C C . SER A 1 72 ? 8.878 -10.608 -11.263 1.00 88.56 72 SER A C 1
ATOM 581 O O . SER A 1 72 ? 8.372 -11.699 -11.049 1.00 88.56 72 SER A O 1
ATOM 583 N N . GLY A 1 73 ? 8.145 -9.569 -11.674 1.00 88.62 73 GLY A N 1
ATOM 584 C CA . GLY A 1 73 ? 6.685 -9.610 -11.770 1.00 88.62 73 GLY A CA 1
ATOM 585 C C . GLY A 1 73 ? 5.954 -9.389 -10.442 1.00 88.62 73 GLY A C 1
ATOM 586 O O . GLY A 1 73 ? 4.762 -9.104 -10.474 1.00 88.62 73 GLY A O 1
ATOM 587 N N . HIS A 1 74 ? 6.657 -9.420 -9.304 1.00 92.50 74 HIS A N 1
ATOM 588 C CA . HIS A 1 74 ? 6.059 -9.214 -7.981 1.00 92.50 74 HIS A CA 1
ATOM 589 C C . HIS A 1 74 ? 5.487 -7.804 -7.887 1.00 92.50 74 HIS A C 1
ATOM 591 O O . HIS A 1 74 ? 6.154 -6.819 -8.241 1.00 92.50 74 HIS A O 1
ATOM 597 N N . SER A 1 75 ? 4.287 -7.668 -7.348 1.00 94.25 75 SER A N 1
ATOM 598 C CA . SER A 1 75 ? 3.555 -6.404 -7.359 1.00 94.25 75 SER A CA 1
ATOM 599 C C . SER A 1 75 ? 3.082 -6.014 -5.972 1.00 94.25 75 SER A C 1
ATOM 601 O O . SER A 1 75 ? 2.988 -6.850 -5.092 1.00 94.25 75 SER A O 1
ATOM 603 N N . GLN A 1 76 ? 2.870 -4.721 -5.754 1.00 95.12 76 GLN A N 1
ATOM 604 C CA . GLN A 1 76 ? 2.180 -4.224 -4.573 1.00 95.12 76 GLN A CA 1
ATOM 605 C C . GLN A 1 76 ? 0.874 -3.578 -4.997 1.00 95.12 76 GLN A C 1
ATOM 607 O O . GLN A 1 76 ? 0.882 -2.702 -5.865 1.00 95.12 76 GLN A O 1
ATOM 612 N N . LEU A 1 77 ? -0.226 -4.006 -4.387 1.00 96.25 77 LEU A N 1
ATOM 613 C CA . LEU A 1 77 ? -1.542 -3.410 -4.585 1.00 96.25 77 LEU A CA 1
ATOM 614 C C . LEU A 1 77 ? -1.818 -2.407 -3.471 1.00 96.25 77 LEU A C 1
ATOM 616 O O . LEU A 1 77 ? -1.584 -2.701 -2.302 1.00 96.25 77 LEU A O 1
ATOM 620 N N . PHE A 1 78 ? -2.323 -1.234 -3.836 1.00 96.69 78 PHE A N 1
ATOM 621 C CA . PHE A 1 78 ? -2.626 -0.146 -2.916 1.00 96.69 78 PHE A CA 1
ATOM 622 C C . PHE A 1 78 ? -4.122 0.140 -2.944 1.00 96.69 78 PHE A C 1
ATOM 624 O O . PHE A 1 78 ? -4.657 0.502 -3.991 1.00 96.69 78 PHE A O 1
ATOM 631 N N . TYR A 1 79 ? -4.764 0.061 -1.783 1.00 97.00 79 TYR A N 1
ATOM 632 C CA . TYR A 1 79 ? -6.150 0.474 -1.577 1.00 97.00 79 TYR A CA 1
ATOM 633 C C . TYR A 1 79 ? -6.183 1.687 -0.649 1.00 97.00 79 TYR A C 1
ATOM 635 O O . TYR A 1 79 ? -5.694 1.628 0.483 1.00 97.00 79 TYR A O 1
ATOM 643 N N . ALA A 1 80 ? -6.729 2.795 -1.139 1.00 97.19 80 ALA A N 1
ATOM 644 C CA . ALA A 1 80 ? -6.950 4.011 -0.374 1.00 97.19 80 ALA A CA 1
ATOM 645 C C . ALA A 1 80 ? -8.175 3.831 0.523 1.00 97.19 80 ALA A C 1
ATOM 647 O O . ALA A 1 80 ? -9.235 3.434 0.043 1.00 97.19 80 ALA A O 1
ATOM 648 N N . VAL A 1 81 ? -8.041 4.168 1.802 1.00 96.69 81 VAL A N 1
ATOM 649 C CA . VAL A 1 81 ? -9.128 4.135 2.788 1.00 96.69 81 VAL A CA 1
ATOM 650 C C . VAL A 1 81 ? -9.145 5.429 3.604 1.00 96.69 81 VAL A C 1
ATOM 652 O O . VAL A 1 81 ? -8.106 6.094 3.712 1.00 96.69 81 VAL A O 1
ATOM 655 N N . PRO A 1 82 ? -10.281 5.807 4.222 1.00 95.81 82 PRO A N 1
ATOM 656 C CA . PRO A 1 82 ? -10.294 6.857 5.227 1.00 95.81 82 PRO A CA 1
ATOM 657 C C . PRO A 1 82 ? -9.257 6.556 6.310 1.00 95.81 82 PRO A C 1
ATOM 659 O O . PRO A 1 82 ? -9.207 5.446 6.840 1.00 95.81 82 PRO A O 1
ATOM 662 N N . SER A 1 83 ? -8.427 7.550 6.632 1.00 94.25 83 SER A N 1
ATOM 663 C CA . SER A 1 83 ? -7.299 7.380 7.550 1.00 94.25 83 SER A CA 1
ATOM 664 C C . SER A 1 83 ? -7.748 6.806 8.897 1.00 94.25 83 SER A C 1
ATOM 666 O O . SER A 1 83 ? -8.456 7.460 9.667 1.00 94.25 83 SER A O 1
ATOM 668 N N . VAL A 1 84 ? -7.273 5.607 9.226 1.00 94.50 84 VAL A N 1
ATOM 669 C CA . VAL A 1 84 ? -7.518 4.955 10.514 1.00 94.50 84 VAL A CA 1
ATOM 670 C C . VAL A 1 84 ? -6.387 5.308 11.470 1.00 94.50 84 VAL A C 1
ATOM 672 O O . VAL A 1 84 ? -5.228 4.987 11.220 1.00 94.50 84 VAL A O 1
ATOM 675 N N . CYS A 1 85 ? -6.721 5.954 12.586 1.00 94.81 85 CYS A N 1
ATOM 676 C CA . CYS A 1 85 ? -5.760 6.219 13.653 1.00 94.81 85 CYS A CA 1
ATOM 677 C C . CYS A 1 85 ? -5.376 4.911 14.359 1.00 94.81 85 CYS A C 1
ATOM 679 O O . CYS A 1 85 ? -6.250 4.145 14.764 1.00 94.81 85 CYS A O 1
ATOM 681 N N . THR A 1 86 ? -4.076 4.667 14.513 1.00 93.12 86 THR A N 1
ATOM 682 C CA . THR A 1 86 ? -3.493 3.460 15.124 1.00 93.12 86 THR A CA 1
ATOM 683 C C . THR A 1 86 ? -2.560 3.784 16.293 1.00 93.12 86 THR A C 1
ATOM 685 O O . THR A 1 86 ? -1.717 2.963 16.653 1.00 93.12 86 THR A O 1
ATOM 688 N N . THR A 1 87 ? -2.654 4.989 16.857 1.00 93.31 87 THR A N 1
ATOM 689 C CA . THR A 1 87 ? -1.927 5.360 18.080 1.00 93.31 87 THR A CA 1
ATOM 690 C C . THR A 1 87 ? -2.499 4.632 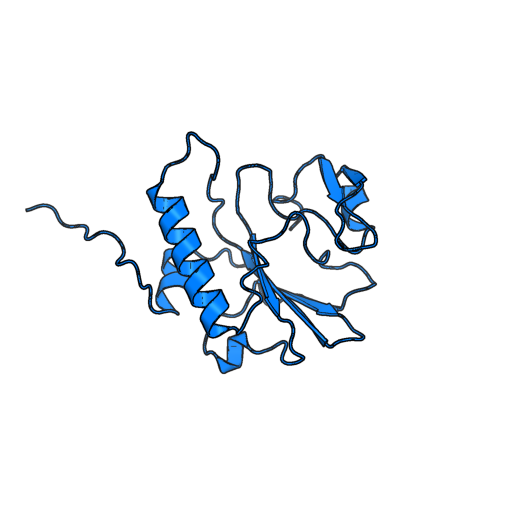19.300 1.00 93.31 87 THR A C 1
ATOM 692 O O . THR A 1 87 ? -3.581 4.052 19.247 1.00 93.31 87 THR A O 1
ATOM 695 N N . GLU A 1 88 ? -1.796 4.683 20.429 1.00 88.94 88 GLU A N 1
ATOM 696 C CA . GLU A 1 88 ? -2.240 4.077 21.696 1.00 88.94 88 GLU A CA 1
ATOM 697 C C . GLU A 1 88 ? -3.610 4.583 22.187 1.00 88.94 88 GLU A C 1
ATOM 699 O O . GLU A 1 88 ? -4.369 3.833 22.792 1.00 88.94 88 GLU A O 1
ATOM 704 N N . ASN A 1 89 ? -3.958 5.834 21.865 1.00 91.06 89 ASN A N 1
ATOM 705 C CA . ASN A 1 89 ? -5.217 6.472 22.262 1.00 91.06 89 ASN A CA 1
ATOM 706 C C . ASN A 1 89 ? -6.345 6.272 21.236 1.00 91.06 89 ASN A C 1
ATOM 708 O O . ASN A 1 89 ? -7.432 6.843 21.368 1.00 91.06 89 ASN A O 1
ATOM 712 N N . ALA A 1 90 ? -6.094 5.513 20.171 1.00 92.25 90 ALA A N 1
ATOM 713 C CA . ALA A 1 90 ? -7.069 5.298 19.121 1.00 92.25 90 ALA A CA 1
ATOM 714 C C . ALA A 1 90 ? -8.172 4.318 19.541 1.00 92.25 90 ALA A C 1
ATOM 716 O O . ALA A 1 90 ? -8.019 3.452 20.404 1.00 92.25 90 ALA A O 1
ATOM 717 N N . ARG A 1 91 ? -9.326 4.431 18.880 1.00 91.50 91 ARG A N 1
ATOM 718 C CA . ARG A 1 91 ? -10.448 3.519 19.110 1.00 91.50 91 ARG A CA 1
ATOM 719 C C . ARG A 1 91 ? -10.085 2.128 18.591 1.00 91.50 91 ARG A C 1
ATOM 721 O O . ARG A 1 91 ? -9.800 1.961 17.408 1.00 91.50 91 ARG A O 1
ATOM 728 N N . ALA A 1 92 ? -10.199 1.117 19.450 1.00 92.38 92 ALA A N 1
ATOM 729 C CA . ALA A 1 92 ? -9.884 -0.266 19.087 1.00 92.38 92 ALA A CA 1
ATOM 730 C C . ALA A 1 92 ? -10.758 -0.807 17.939 1.00 92.38 92 ALA A C 1
ATOM 732 O O . ALA A 1 92 ? -10.263 -1.542 17.089 1.00 92.38 92 ALA A O 1
ATOM 733 N N . LYS A 1 93 ? -12.042 -0.417 17.882 1.00 90.81 93 LYS A N 1
ATOM 734 C CA . LYS A 1 93 ? -13.005 -0.951 16.903 1.00 90.81 93 LYS A CA 1
ATOM 735 C C . LYS A 1 93 ? -12.594 -0.686 15.438 1.00 90.81 93 LYS A C 1
ATOM 737 O O . LYS A 1 93 ? -12.474 -1.665 14.707 1.00 90.81 93 LYS A O 1
ATOM 742 N N . PRO A 1 94 ? -12.327 0.563 14.992 1.00 93.06 94 PRO A N 1
ATOM 743 C CA . PRO A 1 94 ? -11.821 0.814 13.638 1.00 93.06 94 PRO A CA 1
ATOM 744 C C . PRO A 1 94 ? -10.529 0.063 13.305 1.00 93.06 94 PRO A C 1
ATOM 746 O O . PRO A 1 94 ? -10.404 -0.471 12.209 1.00 93.06 94 PRO A O 1
ATOM 749 N N . ILE A 1 95 ? -9.595 -0.032 14.257 1.00 93.62 95 ILE A N 1
ATOM 750 C CA . ILE A 1 95 ? -8.322 -0.736 14.053 1.00 93.62 95 ILE A CA 1
ATOM 751 C C . ILE A 1 95 ? -8.563 -2.226 13.817 1.00 93.62 95 ILE A C 1
ATOM 753 O O . ILE A 1 95 ? -8.020 -2.794 12.876 1.00 93.62 95 ILE A O 1
ATOM 757 N N . GLN A 1 96 ? -9.369 -2.864 14.667 1.00 93.12 96 GLN A N 1
ATOM 758 C CA . GLN A 1 96 ? -9.699 -4.284 14.537 1.00 93.12 96 GLN A CA 1
ATOM 759 C C . GLN A 1 96 ? -10.448 -4.563 13.235 1.00 93.12 96 GLN A C 1
ATOM 761 O O . GLN A 1 96 ? -10.137 -5.534 12.556 1.00 93.12 96 GLN A O 1
ATOM 766 N N . TYR A 1 97 ? -11.384 -3.688 12.865 1.00 94.38 97 TYR A N 1
ATOM 767 C CA . TYR A 1 97 ? -12.143 -3.822 11.628 1.00 94.38 97 TYR A CA 1
ATOM 768 C C . TYR A 1 97 ? -11.245 -3.708 10.391 1.00 94.38 97 TYR A C 1
ATOM 770 O O . TYR A 1 97 ? -11.256 -4.591 9.539 1.00 94.38 97 TYR A O 1
ATOM 778 N N . MET A 1 98 ? -10.384 -2.690 10.345 1.00 94.75 98 MET A N 1
ATOM 779 C CA . MET A 1 98 ? -9.386 -2.527 9.288 1.00 94.75 98 MET A CA 1
ATOM 780 C C . MET A 1 98 ? -8.438 -3.732 9.203 1.00 94.75 98 MET A C 1
ATOM 782 O O . MET A 1 98 ? -8.186 -4.234 8.114 1.00 94.75 98 MET A O 1
ATOM 786 N N . LYS A 1 99 ? -7.933 -4.230 10.341 1.00 92.94 99 LYS A N 1
ATOM 787 C CA . LYS A 1 99 ? -7.057 -5.413 10.381 1.00 92.94 99 LYS A CA 1
ATOM 788 C C . LYS A 1 99 ? -7.757 -6.678 9.882 1.00 92.94 99 LYS A C 1
ATOM 790 O O . LYS A 1 99 ? -7.121 -7.489 9.222 1.00 92.94 99 LYS A O 1
ATOM 795 N N . ALA A 1 100 ? -9.045 -6.841 10.178 1.00 93.88 100 ALA A N 1
ATOM 796 C CA . ALA A 1 100 ? -9.831 -7.971 9.696 1.00 93.88 100 ALA A CA 1
ATOM 797 C C . ALA A 1 100 ? -10.012 -7.939 8.177 1.00 93.88 100 ALA A C 1
ATOM 799 O O . ALA A 1 100 ? -9.807 -8.955 7.519 1.00 93.88 100 ALA A O 1
ATOM 800 N N . ILE A 1 101 ? -10.337 -6.764 7.628 1.00 94.69 101 ILE A N 1
ATOM 801 C CA . ILE A 1 101 ? -10.421 -6.550 6.178 1.00 94.69 101 ILE A CA 1
ATOM 802 C C . ILE A 1 101 ? -9.065 -6.837 5.535 1.00 94.69 101 ILE A C 1
ATOM 804 O O . ILE A 1 101 ? -9.002 -7.588 4.568 1.00 94.69 101 ILE A O 1
ATOM 808 N N . TYR A 1 102 ? -7.979 -6.307 6.108 1.00 94.38 102 TYR A N 1
ATOM 809 C CA . TYR A 1 102 ? -6.625 -6.562 5.623 1.00 94.38 102 TYR A CA 1
ATOM 810 C C . TYR A 1 102 ? -6.308 -8.060 5.586 1.00 94.38 102 TYR A C 1
ATOM 812 O O . TYR A 1 102 ? -5.877 -8.564 4.558 1.00 94.38 102 TYR A O 1
ATOM 820 N N . ALA A 1 103 ? -6.566 -8.791 6.673 1.00 92.88 103 ALA A N 1
ATOM 821 C CA . ALA A 1 103 ? -6.308 -10.228 6.729 1.00 92.88 103 ALA A CA 1
ATOM 822 C C . ALA A 1 103 ? -7.131 -11.011 5.691 1.00 92.88 103 ALA A C 1
ATOM 824 O O . ALA A 1 103 ? -6.601 -11.906 5.037 1.00 92.88 103 ALA A O 1
ATOM 825 N N . ALA A 1 104 ? -8.404 -10.655 5.505 1.00 94.12 104 ALA A N 1
ATOM 826 C CA . ALA A 1 104 ? -9.271 -11.302 4.526 1.00 94.12 104 ALA A CA 1
ATOM 827 C C . ALA A 1 104 ? -8.834 -11.016 3.077 1.00 94.12 104 ALA A C 1
ATOM 829 O O . ALA A 1 104 ? -8.815 -11.929 2.253 1.00 94.12 104 ALA A O 1
ATOM 830 N N . PHE A 1 105 ? -8.423 -9.781 2.770 1.00 95.06 105 PHE A N 1
ATOM 831 C CA . PHE A 1 105 ? -7.854 -9.427 1.465 1.00 95.06 105 PHE A CA 1
ATOM 832 C C . PHE A 1 105 ? -6.526 -10.141 1.220 1.00 95.06 105 PHE A C 1
ATOM 834 O O . PHE A 1 105 ? -6.351 -10.725 0.158 1.00 95.06 105 PHE A O 1
ATOM 841 N N . ALA A 1 106 ? -5.620 -10.147 2.202 1.00 93.50 106 ALA A N 1
ATOM 842 C CA . ALA A 1 106 ? -4.329 -10.819 2.082 1.00 93.50 106 ALA A CA 1
ATOM 843 C C . ALA A 1 106 ? -4.500 -12.315 1.779 1.00 93.50 106 ALA A C 1
ATOM 845 O O . ALA A 1 106 ? -3.850 -12.828 0.876 1.00 93.50 106 ALA A O 1
ATOM 846 N N . ALA A 1 107 ? -5.443 -12.986 2.451 1.00 92.94 107 ALA A N 1
ATOM 847 C CA . ALA A 1 107 ? -5.759 -14.388 2.186 1.00 92.94 107 ALA A CA 1
ATOM 848 C C . ALA A 1 107 ? -6.346 -14.619 0.783 1.00 92.94 107 ALA A C 1
ATOM 850 O O . ALA A 1 107 ? -6.014 -15.603 0.131 1.00 92.94 107 ALA A O 1
ATOM 851 N N . ARG A 1 108 ? -7.215 -13.721 0.300 1.00 94.00 108 ARG A N 1
ATOM 852 C CA . ARG A 1 108 ? -7.806 -13.820 -1.048 1.00 94.00 108 ARG A CA 1
ATOM 853 C C . ARG A 1 108 ? -6.809 -13.527 -2.163 1.00 94.00 108 ARG A C 1
ATOM 855 O O . ARG A 1 108 ? -6.980 -14.041 -3.261 1.00 94.00 108 ARG A O 1
ATOM 862 N N . LEU A 1 109 ? -5.807 -12.705 -1.875 1.00 93.88 109 LEU A N 1
ATOM 863 C CA . LEU A 1 109 ? -4.770 -12.292 -2.812 1.00 93.88 109 LEU A CA 1
ATOM 864 C C . LEU A 1 109 ? -3.524 -13.186 -2.785 1.00 93.88 109 LEU A C 1
ATOM 866 O O . LEU A 1 109 ? -2.627 -12.922 -3.572 1.00 93.88 109 LEU A O 1
ATOM 870 N N . ASP A 1 110 ? -3.444 -14.173 -1.883 1.00 91.44 110 ASP A N 1
ATOM 871 C CA . ASP A 1 110 ? -2.202 -14.915 -1.591 1.00 91.44 110 ASP A CA 1
ATOM 872 C C . ASP A 1 110 ? -1.010 -13.967 -1.326 1.00 91.44 110 ASP A C 1
ATOM 874 O O . ASP A 1 110 ? 0.110 -14.150 -1.804 1.00 91.44 110 ASP A O 1
ATOM 878 N N . ALA A 1 111 ? -1.290 -12.877 -0.603 1.00 90.56 111 ALA A N 1
ATOM 879 C CA . ALA A 1 111 ? -0.309 -11.846 -0.292 1.00 90.56 111 ALA A CA 1
ATOM 880 C C . ALA A 1 111 ? 0.601 -12.275 0.865 1.00 90.56 111 ALA A C 1
ATOM 882 O O . ALA A 1 111 ? 0.183 -13.019 1.756 1.00 90.56 111 ALA A O 1
ATOM 883 N N . ASP A 1 112 ? 1.816 -11.723 0.899 1.00 84.25 112 ASP A N 1
ATOM 884 C CA . ASP A 1 112 ? 2.756 -11.937 1.999 1.00 84.25 112 ASP A CA 1
ATOM 885 C C . ASP A 1 112 ? 2.125 -11.507 3.337 1.00 84.25 112 ASP A C 1
ATOM 887 O O . ASP A 1 112 ? 1.843 -10.329 3.584 1.00 84.25 112 ASP A O 1
ATOM 891 N N . VAL A 1 113 ? 1.889 -12.486 4.210 1.00 71.50 113 VAL A N 1
ATOM 892 C CA . VAL A 1 113 ? 1.276 -12.286 5.529 1.00 71.50 113 VAL A CA 1
ATOM 893 C C . VAL A 1 113 ? 2.223 -11.609 6.516 1.00 71.50 113 VAL A C 1
ATOM 895 O O . VAL A 1 113 ? 1.748 -10.936 7.437 1.00 71.50 113 VAL A O 1
ATOM 898 N N . ASP A 1 114 ? 3.535 -11.733 6.302 1.00 70.69 114 ASP A N 1
ATOM 899 C CA . ASP A 1 114 ? 4.575 -11.090 7.108 1.00 70.69 114 ASP A CA 1
ATOM 900 C C . ASP A 1 114 ? 4.754 -9.619 6.698 1.00 70.69 114 ASP A C 1
ATOM 902 O O . ASP A 1 114 ? 5.232 -8.783 7.479 1.00 70.69 114 ASP A O 1
ATOM 906 N N . TYR A 1 115 ? 4.277 -9.252 5.503 1.00 66.25 115 TYR A N 1
ATOM 907 C CA . TYR A 1 115 ? 4.122 -7.870 5.072 1.00 66.25 115 TYR A CA 1
ATOM 908 C C . TYR A 1 115 ? 2.937 -7.229 5.809 1.00 66.25 115 TYR A C 1
ATOM 910 O O . TYR A 1 115 ? 1.856 -7.022 5.272 1.00 66.25 115 TYR A O 1
ATOM 918 N N . HIS A 1 116 ? 3.118 -6.867 7.080 1.00 63.34 116 HIS A N 1
ATOM 919 C CA . HIS A 1 116 ? 2.134 -6.116 7.876 1.00 63.34 116 HIS A CA 1
ATOM 920 C C . HIS A 1 116 ? 2.073 -4.623 7.484 1.00 63.34 116 HIS A C 1
ATOM 922 O O . HIS A 1 116 ? 2.165 -3.735 8.334 1.00 63.34 116 HIS A O 1
ATOM 928 N N . GLY A 1 117 ? 2.012 -4.327 6.183 1.00 61.47 117 GLY A N 1
ATOM 929 C CA . GLY A 1 117 ? 2.096 -2.975 5.622 1.00 61.47 117 GLY A CA 1
ATOM 930 C C . GLY A 1 117 ? 3.502 -2.362 5.610 1.00 61.47 117 GLY A C 1
ATOM 931 O O . GLY A 1 117 ? 3.662 -1.287 5.040 1.00 61.47 117 GLY A O 1
ATOM 932 N N . GLY A 1 118 ? 4.503 -3.044 6.191 1.00 64.62 118 GLY A N 1
ATOM 933 C CA . GLY A 1 118 ? 5.931 -2.702 6.162 1.00 64.62 118 GLY A CA 1
ATOM 934 C C . GLY A 1 118 ? 6.305 -1.293 6.675 1.00 64.62 118 GLY A C 1
ATOM 935 O O . GLY A 1 118 ? 5.479 -0.393 6.788 1.00 64.62 118 GLY A O 1
ATOM 936 N N . PRO A 1 119 ? 7.585 -1.021 6.987 1.00 71.06 119 PRO A N 1
ATOM 937 C CA . PRO A 1 119 ? 8.030 0.355 7.228 1.00 71.06 119 PRO A CA 1
ATOM 938 C C . PRO A 1 119 ? 8.046 1.193 5.936 1.00 71.06 119 PRO A C 1
ATOM 940 O O . PRO A 1 119 ? 7.968 2.422 5.998 1.00 71.06 119 PRO A O 1
ATOM 943 N N . VAL A 1 120 ? 8.173 0.533 4.780 1.00 86.81 120 VAL A N 1
ATOM 944 C CA . VAL A 1 120 ? 8.223 1.128 3.440 1.00 86.81 120 VAL A CA 1
ATOM 945 C C . VAL A 1 120 ? 7.504 0.234 2.423 1.00 86.81 120 VAL A C 1
ATOM 947 O O . VAL A 1 120 ? 7.413 -0.984 2.590 1.00 86.81 120 VAL A O 1
ATOM 950 N N . ALA A 1 121 ? 7.028 0.847 1.346 1.00 93.00 121 ALA A N 1
ATOM 951 C CA . ALA A 1 121 ? 6.454 0.197 0.173 1.00 93.00 121 ALA A CA 1
ATOM 952 C C . ALA A 1 121 ? 7.232 0.613 -1.086 1.00 93.00 121 ALA A C 1
ATOM 954 O O . ALA A 1 121 ? 7.982 1.594 -1.060 1.00 93.00 121 ALA A O 1
ATOM 955 N N . LYS A 1 122 ? 7.062 -0.120 -2.190 1.00 94.06 122 LYS A N 1
ATOM 956 C CA . LYS A 1 122 ? 7.529 0.276 -3.525 1.00 94.06 122 LYS A CA 1
ATOM 957 C C . LYS A 1 122 ? 6.909 1.634 -3.850 1.00 94.06 122 LYS A C 1
ATOM 959 O O . LYS A 1 1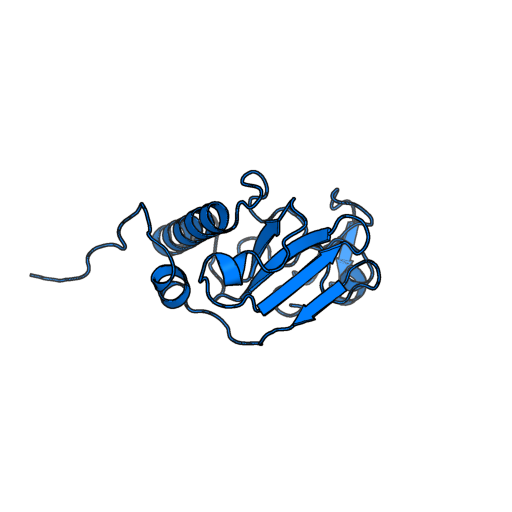22 ? 5.691 1.762 -3.846 1.00 94.06 122 LYS A O 1
ATOM 964 N N . THR A 1 123 ? 7.732 2.638 -4.126 1.00 95.44 123 THR A N 1
ATOM 965 C CA . THR A 1 123 ? 7.305 4.014 -4.402 1.00 95.44 123 THR A CA 1
ATOM 966 C C . THR A 1 123 ? 6.513 4.101 -5.716 1.00 95.44 123 THR A C 1
ATOM 968 O O . THR A 1 123 ? 7.117 3.985 -6.786 1.00 95.44 123 THR A O 1
ATOM 971 N N . PRO A 1 124 ? 5.187 4.340 -5.698 1.00 94.94 124 PRO A N 1
ATOM 972 C CA . PRO A 1 124 ? 4.421 4.539 -6.926 1.00 94.94 124 PRO A CA 1
ATOM 973 C C . PRO A 1 124 ? 4.990 5.691 -7.771 1.00 94.94 124 PRO A C 1
ATOM 975 O O . PRO A 1 124 ? 5.322 6.752 -7.244 1.00 94.94 124 PRO A O 1
ATOM 978 N N . GLY A 1 125 ? 5.108 5.480 -9.083 1.00 93.44 125 GLY A N 1
ATOM 979 C CA . GLY A 1 125 ? 5.655 6.450 -10.038 1.00 93.44 125 GLY A CA 1
ATOM 980 C C . GLY A 1 125 ? 7.187 6.488 -10.129 1.00 93.44 125 GLY A C 1
ATOM 981 O O . GLY A 1 125 ? 7.723 7.197 -10.980 1.00 93.44 125 GLY A O 1
ATOM 982 N N . HIS A 1 126 ? 7.914 5.728 -9.304 1.00 95.00 126 HIS A N 1
ATOM 983 C CA . HIS A 1 126 ? 9.372 5.654 -9.401 1.00 95.00 126 HIS A CA 1
ATOM 984 C C . HIS A 1 126 ? 9.808 4.839 -10.642 1.00 95.00 126 HIS A C 1
ATOM 986 O O . HIS A 1 126 ? 9.279 3.745 -10.842 1.00 95.00 126 HIS A O 1
ATOM 992 N N . PRO A 1 127 ? 10.815 5.272 -11.436 1.00 93.75 127 PRO A N 1
ATOM 993 C CA . PRO A 1 127 ? 11.206 4.606 -12.692 1.00 93.75 127 PRO A CA 1
ATOM 994 C C . PRO A 1 127 ? 11.617 3.131 -12.570 1.00 93.75 127 PRO A C 1
ATOM 996 O O . PRO A 1 127 ? 11.508 2.366 -13.529 1.00 93.75 127 PRO A O 1
ATOM 999 N N . TRP A 1 128 ? 12.089 2.719 -11.389 1.00 94.19 128 TRP A N 1
ATOM 1000 C CA . TRP A 1 128 ? 12.423 1.316 -11.101 1.00 94.19 128 TRP A CA 1
ATOM 1001 C C . TRP A 1 128 ? 11.189 0.405 -11.212 1.00 94.19 128 TRP A C 1
ATOM 1003 O O . TRP A 1 128 ? 11.291 -0.758 -11.607 1.00 94.19 128 TRP A O 1
ATOM 1013 N N . TRP A 1 129 ? 10.009 0.941 -10.912 1.00 95.12 129 TRP A N 1
ATOM 1014 C CA . TRP A 1 129 ? 8.760 0.199 -10.912 1.00 95.12 129 TRP A CA 1
ATOM 1015 C C . TRP A 1 129 ? 7.906 0.531 -12.125 1.00 95.12 129 TRP A C 1
ATOM 1017 O O . TRP A 1 129 ? 8.082 1.536 -12.816 1.00 95.12 129 TRP A O 1
ATOM 1027 N N . GLU A 1 130 ? 6.968 -0.359 -12.398 1.00 95.56 130 GLU A N 1
ATOM 1028 C CA . GLU A 1 130 ? 5.854 -0.107 -13.291 1.00 95.56 130 GLU A CA 1
ATOM 1029 C C . GLU A 1 130 ? 4.624 0.184 -12.442 1.00 95.56 130 GLU A C 1
ATOM 1031 O O . GLU A 1 130 ? 4.203 -0.653 -11.648 1.00 95.56 130 GLU A O 1
ATOM 1036 N N . THR A 1 131 ? 4.087 1.397 -12.551 1.00 96.44 131 THR A N 1
ATOM 1037 C CA . THR A 1 131 ? 2.898 1.811 -11.804 1.00 96.44 131 THR A CA 1
ATOM 1038 C C . THR A 1 131 ? 1.715 1.901 -12.749 1.00 96.44 131 THR A C 1
ATOM 1040 O O . THR A 1 131 ? 1.784 2.597 -13.757 1.00 96.44 131 THR A O 1
ATOM 1043 N N . THR A 1 132 ? 0.640 1.201 -12.409 1.00 96.56 132 THR A N 1
ATOM 1044 C CA . THR A 1 132 ? -0.677 1.345 -13.035 1.00 96.56 132 THR A CA 1
ATOM 1045 C C . THR A 1 132 ? -1.610 1.998 -12.029 1.00 96.56 132 THR A C 1
ATOM 1047 O O . THR A 1 132 ? -1.680 1.555 -10.883 1.00 96.56 132 THR A O 1
ATOM 1050 N N . GLU A 1 133 ? -2.300 3.052 -12.449 1.00 97.00 133 GLU A N 1
ATOM 1051 C CA . GLU A 1 133 ? -3.370 3.691 -11.686 1.00 97.00 133 GLU A CA 1
ATOM 1052 C C . GLU A 1 133 ? -4.707 3.280 -12.296 1.00 97.00 133 GLU A C 1
ATOM 1054 O O . GLU A 1 133 ? -4.901 3.431 -13.502 1.00 97.00 133 GLU A O 1
ATOM 1059 N N . PHE A 1 134 ? -5.608 2.744 -11.476 1.00 97.00 134 PHE A N 1
ATOM 1060 C CA . PHE A 1 134 ? -6.944 2.349 -11.925 1.00 97.00 134 PHE A CA 1
ATOM 1061 C C . PHE A 1 134 ? -7.970 3.438 -11.613 1.00 97.00 134 PHE A C 1
ATOM 1063 O O . PHE A 1 134 ? -8.791 3.771 -12.463 1.00 97.00 134 PHE A O 1
ATOM 1070 N N . HIS A 1 135 ? -7.923 4.005 -10.403 1.00 96.88 135 HIS A N 1
ATOM 1071 C CA . HIS A 1 135 ? -8.824 5.073 -9.974 1.00 96.88 135 HIS A CA 1
ATOM 1072 C C . HIS A 1 135 ? -8.333 5.787 -8.702 1.00 96.88 135 HIS A C 1
ATOM 1074 O O . HIS A 1 135 ? -7.486 5.299 -7.948 1.00 96.88 135 HIS A O 1
ATOM 1080 N N . SER A 1 136 ? -8.969 6.918 -8.390 1.00 95.69 136 SER A N 1
ATOM 1081 C CA . SER A 1 136 ? -8.689 7.749 -7.211 1.00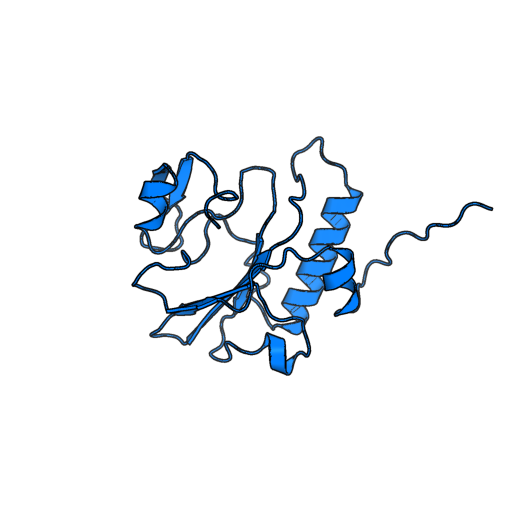 95.69 136 SER A CA 1
ATOM 1082 C C . SER A 1 136 ? -9.707 7.614 -6.066 1.00 95.69 136 SER A C 1
ATOM 1084 O O . SER A 1 136 ? -9.557 8.290 -5.050 1.00 95.69 136 SER A O 1
ATOM 1086 N N . HIS A 1 137 ? -10.723 6.748 -6.205 1.00 97.06 137 HIS A N 1
ATOM 1087 C CA . HIS A 1 137 ? -11.742 6.492 -5.169 1.00 97.06 137 HIS A CA 1
ATOM 1088 C C . HIS A 1 137 ? -11.133 6.079 -3.822 1.00 97.06 137 HIS A C 1
ATOM 1090 O O . HIS A 1 137 ? -10.233 5.243 -3.781 1.00 97.06 137 HIS A O 1
ATOM 1096 N N . VAL A 1 138 ? -11.629 6.657 -2.729 1.00 97.44 138 VAL A N 1
ATOM 1097 C CA . VAL A 1 138 ? -11.234 6.296 -1.363 1.00 97.44 138 VAL A CA 1
ATOM 1098 C C . VAL A 1 138 ? -12.295 5.353 -0.817 1.00 97.44 138 VAL A C 1
ATOM 1100 O O . VAL A 1 138 ? -13.414 5.776 -0.539 1.00 97.44 138 VAL A O 1
ATOM 1103 N N . TYR A 1 139 ? -11.937 4.081 -0.675 1.00 97.50 139 TYR A N 1
ATOM 1104 C CA . TYR A 1 139 ? -12.862 3.038 -0.265 1.00 97.50 139 TYR A CA 1
ATOM 1105 C C . TYR A 1 139 ? -13.238 3.172 1.203 1.00 97.50 139 TYR A C 1
ATOM 1107 O O . TYR A 1 139 ? -12.379 3.119 2.088 1.00 97.50 139 TYR A O 1
ATOM 1115 N N . GLU A 1 140 ? -14.534 3.241 1.486 1.00 97.19 140 GLU A N 1
ATOM 1116 C CA . GLU A 1 140 ? -15.007 3.054 2.851 1.00 97.19 140 GLU A CA 1
ATOM 1117 C C . GLU A 1 140 ? -14.651 1.641 3.336 1.00 97.19 140 GLU A C 1
ATOM 1119 O O . GLU A 1 140 ? -14.729 0.665 2.588 1.00 97.19 140 GLU A O 1
ATOM 1124 N N . LEU A 1 141 ? -14.313 1.484 4.620 1.00 95.44 141 LEU A N 1
ATOM 1125 C CA . LEU A 1 141 ? -13.986 0.153 5.156 1.00 95.44 141 LEU A CA 1
ATOM 1126 C C . LEU A 1 141 ? -15.158 -0.832 5.001 1.00 95.44 141 LEU A C 1
ATOM 1128 O O . LEU A 1 141 ? -14.949 -2.026 4.818 1.00 95.44 141 LEU A O 1
ATOM 1132 N N . GLY A 1 142 ? -16.398 -0.337 5.065 1.00 94.94 142 GLY A N 1
ATOM 1133 C CA . GLY A 1 142 ? -17.596 -1.137 4.796 1.00 94.94 142 GLY A CA 1
ATOM 1134 C C . GLY A 1 142 ? -17.695 -1.628 3.351 1.00 94.94 142 GLY A C 1
ATOM 1135 O O . GLY A 1 142 ? -18.180 -2.732 3.125 1.00 94.94 142 GLY A O 1
ATOM 1136 N N . GLU A 1 143 ? -17.197 -0.845 2.396 1.00 95.88 143 GLU A N 1
ATOM 1137 C CA . GLU A 1 143 ? -17.191 -1.197 0.977 1.00 95.88 143 GLU A CA 1
ATOM 1138 C C . GLU A 1 143 ? -16.225 -2.357 0.722 1.00 95.88 143 GLU A C 1
ATOM 1140 O O . GLU A 1 143 ? -16.638 -3.392 0.202 1.00 95.88 143 GLU A O 1
ATOM 1145 N N . LEU A 1 144 ? -14.982 -2.254 1.207 1.00 96.44 144 LEU A N 1
ATOM 1146 C CA . LEU A 1 144 ? -14.009 -3.350 1.108 1.00 96.44 144 LEU A CA 1
ATOM 1147 C C . LEU A 1 144 ? -14.493 -4.602 1.842 1.00 96.44 144 LEU A C 1
ATOM 1149 O O . LEU A 1 144 ? -14.388 -5.707 1.317 1.00 96.44 144 LEU A O 1
ATOM 1153 N N . ALA A 1 145 ? -15.070 -4.441 3.034 1.00 95.88 145 ALA A N 1
ATOM 1154 C CA . ALA A 1 145 ? -15.615 -5.561 3.792 1.00 95.88 145 ALA A CA 1
ATOM 1155 C C . ALA A 1 145 ? -16.734 -6.306 3.053 1.00 95.88 145 ALA A C 1
ATOM 1157 O O . ALA A 1 145 ? -16.889 -7.501 3.266 1.00 95.88 145 ALA A O 1
ATOM 1158 N N . SER A 1 146 ? -17.501 -5.639 2.186 1.00 94.56 146 SER A N 1
ATOM 1159 C CA . SER A 1 146 ? -18.564 -6.300 1.418 1.00 94.56 146 SER A CA 1
ATOM 1160 C C . SER A 1 146 ? -18.039 -7.279 0.359 1.00 94.56 146 SER A C 1
ATOM 1162 O O . SER A 1 146 ? -18.777 -8.163 -0.069 1.00 94.56 146 SER A O 1
ATOM 1164 N N . ALA A 1 147 ? -16.762 -7.164 -0.024 1.00 93.50 147 ALA A N 1
ATOM 1165 C CA . ALA A 1 147 ? -16.117 -8.026 -1.013 1.00 93.50 147 ALA A CA 1
ATOM 1166 C C . ALA A 1 147 ? -15.504 -9.310 -0.420 1.00 93.50 147 ALA A C 1
ATOM 1168 O O . ALA A 1 147 ? -15.050 -10.187 -1.160 1.00 93.50 147 ALA A O 1
ATOM 1169 N N . VAL A 1 148 ? -15.455 -9.436 0.911 1.00 93.31 148 VAL A N 1
ATOM 1170 C CA . VAL A 1 148 ? -14.759 -10.531 1.600 1.00 93.31 148 VAL A CA 1
ATOM 1171 C C . VAL A 1 148 ? -15.537 -11.049 2.804 1.00 93.31 148 VAL A C 1
ATOM 1173 O O . VAL A 1 148 ? -16.275 -10.325 3.463 1.00 93.31 148 VAL A O 1
ATOM 1176 N N . GLU A 1 149 ? -15.325 -12.317 3.145 1.00 90.12 149 GLU A N 1
ATOM 1177 C CA . GLU A 1 149 ? -15.855 -12.874 4.386 1.00 90.12 149 GLU A CA 1
ATOM 1178 C C . GLU A 1 149 ? -14.932 -12.527 5.558 1.00 90.12 149 GLU A C 1
ATOM 1180 O O . GLU A 1 149 ? -13.755 -12.889 5.580 1.00 90.12 149 GLU A O 1
ATOM 1185 N N . LEU A 1 150 ? -15.471 -11.819 6.552 1.00 88.50 150 LEU A N 1
ATOM 1186 C CA . LEU A 1 150 ? -14.739 -11.480 7.768 1.00 88.50 150 LEU A CA 1
ATOM 1187 C C . LEU A 1 150 ? -14.965 -12.547 8.842 1.00 88.50 150 LEU A C 1
ATOM 1189 O O . LEU A 1 150 ? -16.097 -12.836 9.229 1.00 88.50 150 LEU A O 1
ATOM 1193 N N . THR A 1 151 ? -13.877 -13.079 9.397 1.00 74.19 151 THR A N 1
ATOM 1194 C CA . THR A 1 151 ? -13.916 -14.022 10.531 1.00 74.19 151 THR A CA 1
ATOM 1195 C C . THR A 1 151 ? -14.381 -13.365 11.832 1.00 74.19 151 THR A C 1
ATOM 1197 O O . THR A 1 151 ? -14.930 -14.027 12.712 1.00 74.19 151 THR A O 1
ATOM 1200 N N . VAL A 1 152 ? -14.221 -12.046 11.948 1.00 65.88 152 VAL A N 1
ATOM 1201 C CA . VAL A 1 152 ? -14.834 -11.226 12.997 1.00 65.88 152 VAL A CA 1
ATOM 1202 C C . VAL A 1 152 ? -16.104 -10.590 12.455 1.00 65.88 152 VAL A C 1
ATOM 1204 O O . VAL A 1 152 ? -16.059 -9.763 11.546 1.00 65.88 152 VAL A O 1
ATOM 1207 N N . LYS A 1 153 ? -17.250 -10.945 13.046 1.00 57.16 153 LYS A N 1
ATOM 1208 C CA . LYS A 1 153 ? -18.521 -10.288 12.726 1.00 57.16 153 LYS A CA 1
ATOM 1209 C C . LYS A 1 153 ? -18.403 -8.790 13.043 1.00 57.16 153 LYS A C 1
ATOM 1211 O O . LYS A 1 153 ? -18.020 -8.463 14.174 1.00 57.16 153 LYS A O 1
ATOM 1216 N N . PRO A 1 154 ? -18.753 -7.880 12.110 1.00 53.34 154 PRO A N 1
ATOM 1217 C CA . PRO A 1 154 ? -18.968 -6.493 12.471 1.00 53.34 154 PRO A CA 1
ATOM 1218 C C . PRO A 1 154 ? -20.007 -6.487 13.589 1.00 53.34 154 PRO A C 1
ATOM 1220 O O . PRO A 1 154 ? -21.037 -7.157 13.511 1.00 53.34 154 PRO A O 1
ATOM 1223 N N . TRP A 1 155 ? -19.644 -5.826 14.680 1.00 63.94 155 TRP A N 1
ATOM 1224 C CA . TRP A 1 155 ? -20.440 -5.682 15.891 1.00 63.94 155 TRP A CA 1
ATOM 1225 C C . TRP A 1 155 ? -21.916 -5.473 15.526 1.00 63.94 155 TRP A C 1
ATOM 1227 O O . TRP A 1 155 ? -22.251 -4.573 14.761 1.00 63.94 155 TRP A O 1
ATOM 1237 N N . ALA A 1 156 ? -22.798 -6.328 16.050 1.00 51.38 156 ALA A N 1
ATOM 1238 C CA . ALA A 1 156 ? -24.228 -6.163 15.848 1.00 51.38 156 ALA A CA 1
ATOM 1239 C C . ALA A 1 156 ? -24.638 -4.777 16.369 1.00 51.38 156 ALA A C 1
ATOM 1241 O 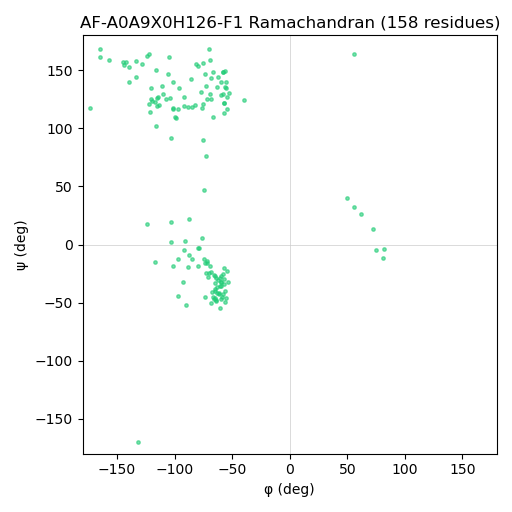O . ALA A 1 156 ? -24.423 -4.470 17.544 1.00 51.38 156 ALA A O 1
ATOM 1242 N N . THR A 1 157 ? -25.214 -3.942 15.505 1.00 55.97 157 THR A N 1
ATOM 1243 C CA . THR A 1 157 ? -25.900 -2.726 15.948 1.00 55.97 157 THR A CA 1
ATOM 1244 C C . THR A 1 157 ? -27.390 -2.979 15.935 1.00 55.97 157 THR A C 1
ATOM 1246 O O . THR A 1 157 ? -27.975 -3.191 14.878 1.00 55.97 157 THR A O 1
ATOM 1249 N N . GLY A 1 158 ? -28.000 -2.909 17.108 1.00 40.03 158 GLY A N 1
ATOM 1250 C CA . GLY A 1 158 ? -29.435 -2.743 1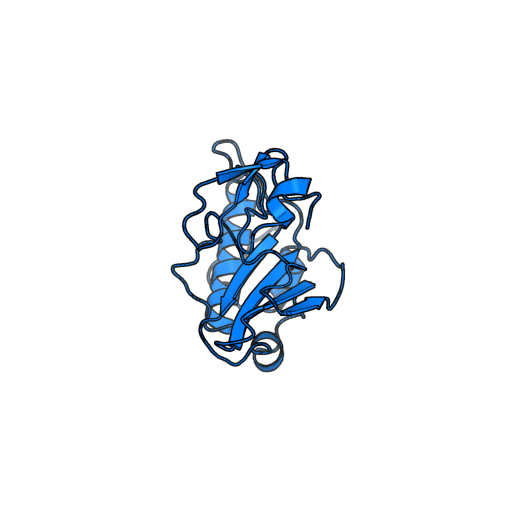7.259 1.00 40.03 158 GLY A CA 1
ATOM 1251 C C . GLY A 1 158 ? -29.769 -2.552 18.737 1.00 40.03 158 GLY A C 1
ATOM 1252 O O . GLY A 1 158 ? -29.464 -3.455 19.519 1.00 40.03 158 GLY A O 1
ATOM 1253 N N . PRO A 1 159 ? -30.328 -1.404 19.161 1.00 56.59 159 PRO A N 1
ATOM 1254 C CA . PRO A 1 159 ? -30.936 -1.302 20.483 1.00 56.59 159 PRO A CA 1
ATOM 1255 C C . PRO A 1 159 ? -32.194 -2.191 20.551 1.00 56.59 159 PRO A C 1
ATOM 1257 O O . PRO A 1 159 ? -32.860 -2.396 19.535 1.00 56.59 159 PRO A O 1
ATOM 1260 N N . LYS A 1 160 ? -32.482 -2.729 21.743 1.00 39.84 160 LYS A N 1
ATOM 1261 C CA . LYS A 1 160 ? -33.814 -3.238 22.108 1.00 39.84 160 LYS A CA 1
ATOM 1262 C C . LYS A 1 160 ? -34.742 -2.073 22.421 1.00 39.84 160 LYS A C 1
ATOM 1264 O O . LYS A 1 160 ? -34.225 -1.080 22.983 1.00 39.84 160 LYS A O 1
#

Nearest PDB structures (foldseek):
  6brd-assembly1_A  TM=3.374E-01  e=1.129E+00  Streptomyces venezuelae ATCC 10712
  2y1r-assembly13_M  TM=4.556E-01  e=4.569E+00  Bacillus subtilis
  4yb7-assembly1_C  TM=3.637E-01  e=4.288E+00  Campylobacter jejuni RM1221